Protein AF-X0YDC9-F1 (afdb_monomer_lite)

Foldseek 3Di:
DLAPDAAEDQDQVCLVVQVSHLNYEYEPNCVVCVVVHPHDHPYYAPHHDVVSVVSVVVVVVD

InterPro domains:
  IPR023214 HAD superfamily [G3DSA:3.40.50.1000] (1-61)
  IPR036412 HAD-like superfamily [SSF56784] (3-61)

Sequence (62 aa):
VKEDVIFIGDSPNDVPMFQFFPHSVGVANILEFKGKIAHEPAWITRKAGGFGFSEMVDQLLL

Radius of gyration: 10.84 Å; chains: 1; bounding box: 25×26×24 Å

Secondary structure (DSSP, 8-state):
-GGG-EEEE-SGGGHHHHHH-SEEEE-GGGGGGTTTSSS--SEE-SS-HHHHHHHHHHHHH-

Structure (mmCIF, N/CA/C/O backbone):
data_AF-X0YDC9-F1
#
_entry.id   AF-X0YDC9-F1
#
loop_
_atom_site.group_PDB
_atom_site.id
_atom_site.type_symbol
_atom_site.label_atom_id
_atom_site.label_alt_id
_atom_site.label_comp_id
_atom_site.label_asym_id
_atom_site.label_entity_id
_atom_site.label_seq_id
_atom_site.pdbx_PDB_ins_code
_atom_site.Cartn_x
_atom_site.Cartn_y
_atom_site.Cartn_z
_atom_site.occupancy
_atom_site.B_iso_or_equiv
_atom_site.auth_seq_id
_atom_site.auth_comp_id
_atom_site.auth_asym_id
_atom_site.auth_atom_id
_atom_site.pdbx_PDB_model_num
ATOM 1 N N . VAL A 1 1 ? -9.574 -16.401 -2.256 1.00 81.81 1 VAL A N 1
ATOM 2 C CA . VAL A 1 1 ? -8.315 -16.211 -1.480 1.00 81.81 1 VAL A CA 1
ATOM 3 C C . VAL A 1 1 ? -7.719 -14.857 -1.788 1.00 81.81 1 VAL A C 1
ATOM 5 O O . VAL A 1 1 ? -7.629 -14.057 -0.879 1.00 81.81 1 VAL A O 1
ATOM 8 N N . LYS A 1 2 ? -7.316 -14.568 -3.032 1.00 89.19 2 LYS A N 1
ATOM 9 C CA . LYS A 1 2 ? -6.735 -13.263 -3.396 1.00 89.19 2 LYS A CA 1
ATOM 10 C C . LYS A 1 2 ? -7.703 -12.097 -3.135 1.00 89.19 2 LYS A C 1
ATOM 12 O O . LYS A 1 2 ? -7.275 -11.017 -2.759 1.00 89.19 2 LYS A O 1
ATOM 17 N N . GLU A 1 3 ? -8.991 -12.347 -3.307 1.00 94.88 3 GLU A N 1
ATOM 18 C CA . GLU A 1 3 ? -10.105 -11.424 -3.088 1.00 94.88 3 GLU A CA 1
ATOM 19 C C . GLU A 1 3 ? -10.398 -11.212 -1.596 1.00 94.88 3 GLU A C 1
ATOM 21 O O . GLU A 1 3 ? -10.937 -10.184 -1.214 1.00 94.88 3 GLU A O 1
ATOM 26 N N . ASP A 1 4 ? -9.992 -12.160 -0.750 1.00 95.69 4 ASP A N 1
ATOM 27 C CA . ASP A 1 4 ? -10.241 -12.158 0.696 1.00 95.69 4 ASP A CA 1
ATOM 28 C C . ASP A 1 4 ? -8.999 -11.713 1.490 1.00 95.69 4 ASP A C 1
ATOM 30 O O . ASP A 1 4 ? -8.937 -11.864 2.710 1.00 95.69 4 ASP A O 1
ATOM 34 N N . VAL A 1 5 ? -7.969 -11.218 0.793 1.00 96.94 5 VAL A N 1
ATOM 35 C CA . VAL A 1 5 ? -6.683 -10.817 1.367 1.00 96.94 5 VAL A CA 1
ATOM 36 C C . VAL A 1 5 ? -6.436 -9.345 1.088 1.00 96.94 5 VAL A C 1
ATOM 38 O O . VAL A 1 5 ? -6.511 -8.894 -0.054 1.00 96.94 5 VAL A O 1
ATOM 41 N N . ILE A 1 6 ? -6.059 -8.626 2.143 1.00 97.62 6 ILE A N 1
ATOM 42 C CA . ILE A 1 6 ? -5.497 -7.282 2.048 1.00 97.62 6 ILE A CA 1
ATOM 43 C C . ILE A 1 6 ? -3.984 -7.395 2.183 1.00 97.62 6 ILE A C 1
ATOM 45 O O . ILE A 1 6 ? -3.480 -7.946 3.163 1.00 97.62 6 ILE A O 1
ATOM 49 N N . PHE A 1 7 ? -3.264 -6.882 1.191 1.00 98.31 7 PHE A N 1
ATOM 50 C CA . PHE A 1 7 ? -1.809 -6.796 1.221 1.00 98.31 7 PHE A CA 1
ATOM 51 C C . PHE A 1 7 ? -1.383 -5.363 1.529 1.00 98.31 7 PHE A C 1
ATOM 53 O O . PHE A 1 7 ? -1.905 -4.429 0.925 1.00 98.31 7 PHE A O 1
ATOM 60 N N . ILE A 1 8 ? -0.407 -5.193 2.421 1.00 98.56 8 ILE A N 1
ATOM 61 C CA . ILE A 1 8 ? 0.175 -3.891 2.749 1.00 98.56 8 ILE A CA 1
ATOM 62 C C . ILE A 1 8 ? 1.695 -3.920 2.572 1.00 98.56 8 ILE A C 1
ATOM 64 O O . ILE A 1 8 ? 2.348 -4.859 3.023 1.00 98.56 8 ILE A O 1
ATOM 68 N N . GLY A 1 9 ? 2.240 -2.895 1.917 1.00 98.38 9 GLY A N 1
ATOM 69 C CA . GLY A 1 9 ? 3.670 -2.753 1.635 1.00 98.38 9 GLY A CA 1
ATOM 70 C C . GLY A 1 9 ? 4.130 -1.296 1.649 1.00 98.38 9 GLY A C 1
ATOM 71 O O . GLY A 1 9 ? 3.329 -0.3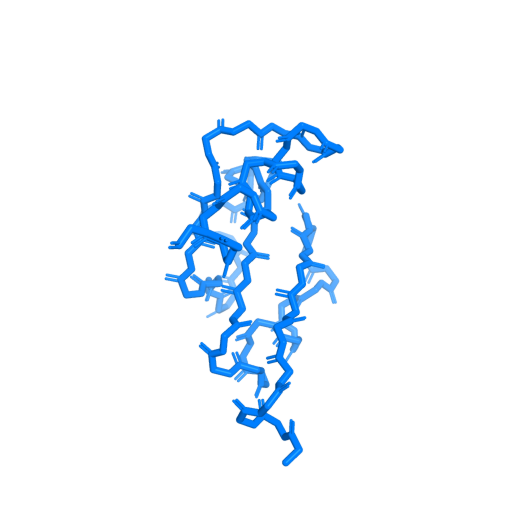73 1.824 1.00 98.38 9 GLY A O 1
ATOM 72 N N . ASP A 1 10 ? 5.425 -1.075 1.472 1.00 98.38 10 ASP A N 1
ATOM 73 C CA . ASP A 1 10 ? 6.062 0.237 1.635 1.00 98.38 10 ASP A CA 1
ATOM 74 C C . ASP A 1 10 ? 7.130 0.550 0.575 1.00 98.38 10 ASP A C 1
ATOM 76 O O . ASP A 1 10 ? 7.545 1.706 0.453 1.00 98.38 10 ASP A O 1
ATOM 80 N N . SER A 1 11 ? 7.554 -0.446 -0.208 1.00 97.81 11 SER A N 1
ATOM 81 C CA . SER A 1 11 ? 8.775 -0.374 -1.013 1.00 97.81 11 SER A CA 1
ATOM 82 C C . SER A 1 11 ? 8.641 -1.035 -2.400 1.00 97.81 11 SER A C 1
ATOM 84 O O . SER A 1 11 ? 7.683 -1.761 -2.675 1.00 97.81 11 SER A O 1
ATOM 86 N N . PRO A 1 12 ? 9.579 -0.793 -3.342 1.00 98.00 12 PRO A N 1
ATOM 87 C CA . PRO A 1 12 ? 9.485 -1.332 -4.704 1.00 98.00 12 PRO A CA 1
ATOM 88 C C . PRO A 1 12 ? 9.461 -2.865 -4.805 1.00 98.00 12 PRO A C 1
ATOM 90 O O . PRO A 1 12 ? 8.910 -3.400 -5.767 1.00 98.00 12 PRO A O 1
ATOM 93 N N . ASN A 1 13 ? 10.025 -3.590 -3.834 1.00 97.88 13 ASN A N 1
ATOM 94 C CA . ASN A 1 13 ? 9.923 -5.056 -3.766 1.00 97.88 13 ASN A CA 1
ATOM 95 C C . ASN A 1 13 ? 8.481 -5.551 -3.609 1.00 97.88 13 ASN A C 1
ATOM 97 O O . ASN A 1 13 ? 8.210 -6.703 -3.939 1.00 97.88 13 ASN A O 1
ATOM 101 N N . ASP A 1 14 ? 7.562 -4.695 -3.167 1.00 98.25 14 ASP A N 1
ATOM 102 C CA . ASP A 1 14 ? 6.160 -5.046 -2.951 1.00 98.25 14 ASP A CA 1
ATOM 103 C C . ASP A 1 14 ? 5.301 -4.882 -4.214 1.00 98.25 14 ASP A C 1
ATOM 105 O O . ASP A 1 14 ? 4.158 -5.332 -4.256 1.00 98.25 14 ASP A O 1
ATOM 109 N N . VAL A 1 15 ? 5.847 -4.303 -5.290 1.00 98.00 15 VAL A N 1
ATOM 110 C CA . VAL A 1 15 ? 5.142 -4.072 -6.566 1.00 98.00 15 VAL A CA 1
ATOM 111 C C . VAL A 1 15 ? 4.488 -5.334 -7.147 1.00 98.00 15 VAL A C 1
ATOM 113 O O . VAL A 1 15 ? 3.340 -5.242 -7.594 1.00 98.00 15 VAL A O 1
ATOM 116 N N . PRO A 1 16 ? 5.127 -6.525 -7.136 1.00 98.25 16 PRO A N 1
ATOM 117 C CA . PRO A 1 16 ? 4.463 -7.748 -7.581 1.00 98.25 16 PRO A CA 1
ATOM 118 C C . PRO A 1 16 ? 3.198 -8.050 -6.773 1.00 98.25 16 PRO A C 1
ATOM 120 O O . PRO A 1 16 ? 2.206 -8.508 -7.335 1.00 98.25 16 PRO A O 1
ATOM 123 N N . MET A 1 17 ? 3.210 -7.743 -5.476 1.00 98.25 17 MET A N 1
ATOM 124 C CA . MET A 1 17 ? 2.084 -7.959 -4.573 1.00 98.25 17 MET A CA 1
ATOM 125 C C . MET A 1 17 ? 1.006 -6.888 -4.760 1.00 98.25 17 MET A C 1
ATOM 127 O O . MET A 1 17 ? -0.173 -7.226 -4.754 1.00 98.25 17 MET A O 1
ATOM 131 N N . PHE A 1 18 ? 1.378 -5.632 -5.029 1.00 97.75 18 PHE A N 1
ATOM 132 C CA . PHE A 1 18 ? 0.423 -4.578 -5.398 1.00 97.75 18 PHE A CA 1
ATOM 133 C C . PHE A 1 18 ? -0.346 -4.904 -6.679 1.00 97.75 18 PHE A C 1
ATOM 135 O O . PHE A 1 18 ? -1.554 -4.693 -6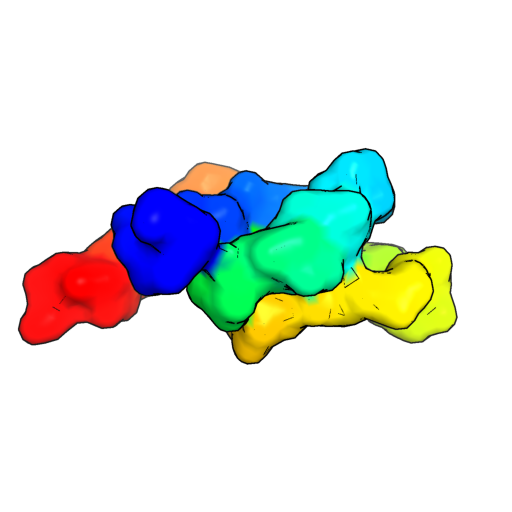.738 1.00 97.75 18 PHE A O 1
ATOM 142 N N . GLN A 1 19 ? 0.337 -5.470 -7.678 1.00 97.62 19 GLN A N 1
ATOM 143 C CA . GLN A 1 19 ? -0.299 -5.963 -8.901 1.00 97.62 19 GLN A CA 1
ATOM 144 C C . GLN A 1 19 ? -1.125 -7.231 -8.643 1.00 97.62 19 GLN A C 1
ATOM 146 O O . GLN A 1 19 ? -2.173 -7.437 -9.261 1.00 97.62 19 GLN A O 1
ATOM 151 N N . PHE A 1 20 ? -0.638 -8.119 -7.772 1.00 97.81 20 PHE A N 1
ATOM 152 C CA . PHE A 1 20 ? -1.301 -9.389 -7.532 1.00 97.81 20 PHE A CA 1
ATOM 153 C C . PHE A 1 20 ? -2.548 -9.236 -6.668 1.00 97.81 20 PHE A C 1
ATOM 155 O O . PHE A 1 20 ? -3.526 -9.874 -7.009 1.00 97.81 20 PHE A O 1
ATOM 162 N N . PHE A 1 21 ? -2.587 -8.437 -5.604 1.00 98.19 21 PHE A N 1
ATOM 163 C CA . PHE A 1 21 ? -3.771 -8.332 -4.740 1.00 98.19 21 PHE A CA 1
ATOM 164 C C . PHE A 1 21 ? -4.666 -7.152 -5.140 1.00 98.19 21 PHE A C 1
ATOM 166 O O . PHE A 1 21 ? -4.171 -6.033 -5.255 1.00 98.19 21 PHE A O 1
ATOM 173 N N . PRO A 1 22 ? -5.987 -7.364 -5.314 1.00 96.62 22 PRO A N 1
ATOM 174 C CA . PRO A 1 22 ? -6.906 -6.283 -5.658 1.00 96.62 22 PRO A CA 1
ATOM 175 C C . PRO A 1 22 ? -7.060 -5.296 -4.495 1.00 96.62 22 PRO A C 1
ATOM 177 O O . PRO A 1 22 ? -7.206 -4.098 -4.715 1.00 96.62 22 PRO A O 1
ATOM 180 N N . HIS A 1 23 ? -6.980 -5.794 -3.259 1.00 97.62 23 HIS A N 1
ATOM 181 C CA . HIS A 1 23 ? -6.960 -4.988 -2.046 1.00 97.62 23 HIS A CA 1
ATOM 182 C C . HIS A 1 23 ? -5.515 -4.775 -1.591 1.00 97.62 23 HIS A C 1
ATOM 184 O O . HIS A 1 23 ? -5.056 -5.339 -0.599 1.00 97.62 23 HIS A O 1
ATOM 190 N N . SER A 1 24 ? -4.768 -3.996 -2.369 1.00 98.31 24 SER A N 1
ATOM 191 C CA . SER A 1 24 ? -3.391 -3.631 -2.050 1.00 98.31 24 SER A CA 1
ATOM 192 C C . SER A 1 24 ? -3.299 -2.221 -1.470 1.00 98.31 24 SER A C 1
ATOM 194 O O . SER A 1 24 ? -3.928 -1.282 -1.957 1.00 98.31 24 SER A O 1
ATOM 196 N N . VAL A 1 25 ? -2.493 -2.071 -0.422 1.00 98.56 25 VAL A N 1
ATOM 197 C CA . VAL A 1 25 ? -2.304 -0.821 0.311 1.00 98.56 25 VAL A CA 1
ATOM 198 C C . VAL A 1 25 ? -0.817 -0.495 0.395 1.00 98.56 25 VAL A C 1
ATOM 200 O O . VAL A 1 25 ? 0.001 -1.333 0.762 1.00 98.56 25 VAL A O 1
ATOM 203 N N . GLY A 1 26 ? -0.451 0.733 0.056 1.00 98.50 26 GLY A N 1
ATOM 204 C CA . GLY A 1 26 ? 0.875 1.275 0.316 1.00 98.50 26 GLY A CA 1
ATOM 205 C C . GLY A 1 26 ? 0.849 2.176 1.537 1.00 98.50 26 GLY A C 1
ATOM 206 O O . GLY A 1 26 ? -0.031 3.028 1.644 1.00 98.50 26 GLY A O 1
ATOM 207 N N . VAL A 1 27 ? 1.822 2.060 2.434 1.00 98.75 27 VAL A N 1
ATOM 208 C CA . VAL A 1 27 ? 2.051 3.138 3.408 1.00 98.75 27 VAL A CA 1
ATOM 209 C C . VAL A 1 27 ? 2.758 4.318 2.744 1.00 98.75 27 VAL A C 1
ATOM 211 O O . VAL A 1 27 ? 3.372 4.157 1.689 1.00 98.75 27 VAL A O 1
ATOM 214 N N . ALA A 1 28 ? 2.704 5.511 3.345 1.00 98.56 28 ALA A N 1
ATOM 215 C CA . ALA A 1 28 ? 3.168 6.749 2.704 1.00 98.56 28 ALA A CA 1
ATOM 216 C C . ALA A 1 28 ? 4.626 6.715 2.199 1.00 98.56 28 ALA A C 1
ATOM 218 O O . ALA A 1 28 ? 4.963 7.472 1.292 1.00 98.56 28 ALA A O 1
ATOM 219 N N . ASN A 1 29 ? 5.472 5.821 2.728 1.00 98.12 29 ASN A N 1
ATOM 220 C CA . ASN A 1 29 ? 6.829 5.556 2.231 1.00 98.12 29 ASN A CA 1
ATOM 221 C C . ASN A 1 29 ? 6.869 5.267 0.724 1.00 98.12 29 ASN A C 1
ATOM 223 O O . ASN A 1 29 ? 7.784 5.720 0.039 1.00 98.12 29 ASN A O 1
ATOM 227 N N . ILE A 1 30 ? 5.852 4.584 0.183 1.00 97.88 30 ILE A N 1
ATOM 228 C CA . ILE A 1 30 ? 5.838 4.204 -1.234 1.00 97.88 30 ILE A CA 1
ATOM 229 C C . ILE A 1 30 ? 5.831 5.428 -2.164 1.00 97.88 30 ILE A C 1
ATOM 231 O O . ILE A 1 30 ? 6.249 5.341 -3.320 1.00 97.88 30 ILE A O 1
ATOM 235 N N . LEU A 1 31 ? 5.400 6.595 -1.664 1.00 97.75 31 LEU A N 1
ATOM 236 C CA . LEU A 1 31 ? 5.360 7.841 -2.428 1.00 97.75 31 LEU A CA 1
ATOM 237 C C . LEU A 1 31 ? 6.754 8.337 -2.833 1.00 97.75 31 LEU A C 1
ATOM 239 O O . LEU A 1 31 ? 6.864 9.031 -3.844 1.00 97.75 31 LEU A O 1
ATOM 243 N N . GLU A 1 32 ? 7.819 7.940 -2.129 1.00 97.69 32 GLU A N 1
ATOM 244 C CA . GLU A 1 32 ? 9.207 8.218 -2.537 1.00 97.69 32 GLU A CA 1
ATOM 245 C C . GLU A 1 32 ? 9.549 7.597 -3.908 1.00 97.69 32 GLU A C 1
ATOM 247 O O . GLU A 1 32 ? 10.431 8.074 -4.639 1.00 97.69 32 GLU A O 1
ATOM 252 N N . PHE A 1 33 ? 8.795 6.563 -4.292 1.00 96.62 33 PHE A N 1
ATOM 253 C CA . PHE A 1 33 ? 8.939 5.813 -5.535 1.00 96.62 33 PHE A CA 1
ATOM 254 C C . PHE A 1 33 ? 7.807 6.078 -6.534 1.00 96.62 33 PHE A C 1
ATOM 256 O O . PHE A 1 33 ? 7.726 5.402 -7.563 1.00 96.62 33 PHE A O 1
ATOM 263 N N . LYS A 1 34 ? 6.946 7.071 -6.277 1.00 93.00 34 LYS A N 1
ATOM 264 C CA . LYS A 1 34 ? 5.843 7.426 -7.176 1.00 93.00 34 LYS A CA 1
ATOM 265 C C . LYS A 1 34 ? 6.360 7.730 -8.585 1.00 93.00 34 LYS A C 1
ATOM 267 O O . LYS A 1 34 ? 7.323 8.478 -8.759 1.00 93.00 34 LYS A O 1
ATOM 272 N N . GLY A 1 35 ? 5.734 7.123 -9.594 1.00 92.75 35 GLY A N 1
ATOM 273 C CA . GLY A 1 35 ? 6.167 7.222 -10.994 1.00 92.75 35 GLY A CA 1
ATOM 274 C C . GLY A 1 35 ? 7.472 6.484 -11.335 1.00 92.75 35 GLY A C 1
ATOM 275 O O . GLY A 1 35 ? 7.927 6.569 -12.472 1.00 92.75 35 GLY A O 1
ATOM 276 N N . LYS A 1 36 ? 8.080 5.763 -10.382 1.00 95.94 36 LYS A N 1
ATOM 277 C CA . LYS A 1 36 ? 9.279 4.923 -10.582 1.00 95.94 36 LYS A CA 1
ATOM 278 C C . LYS A 1 36 ? 8.993 3.426 -10.422 1.00 95.94 36 LYS A C 1
ATOM 280 O O . LYS A 1 36 ? 9.894 2.614 -10.611 1.00 95.94 36 LYS A O 1
ATOM 285 N N . ILE A 1 37 ? 7.760 3.065 -10.072 1.00 96.25 37 ILE A N 1
ATOM 286 C CA . ILE A 1 37 ? 7.288 1.685 -9.938 1.00 96.25 37 ILE A CA 1
ATOM 287 C C . ILE A 1 37 ? 6.267 1.363 -11.029 1.00 96.25 37 ILE A C 1
ATOM 289 O O . ILE A 1 37 ? 5.524 2.236 -11.468 1.00 96.25 37 ILE A O 1
ATOM 293 N N . ALA A 1 38 ? 6.246 0.105 -11.474 1.00 96.44 38 ALA A N 1
ATOM 294 C CA . ALA A 1 38 ? 5.405 -0.329 -12.591 1.00 96.44 38 ALA A CA 1
ATOM 295 C C . ALA A 1 38 ? 3.910 -0.420 -12.235 1.00 96.44 38 ALA A C 1
ATOM 297 O O . ALA A 1 38 ? 3.064 -0.235 -13.105 1.00 96.44 38 ALA A O 1
ATOM 298 N N . HIS A 1 39 ? 3.591 -0.692 -10.967 1.00 97.62 39 HIS A N 1
ATOM 299 C CA . HIS A 1 39 ? 2.223 -0.745 -10.458 1.00 97.62 39 HIS A CA 1
ATOM 300 C C . HIS A 1 39 ? 2.148 -0.053 -9.101 1.00 97.62 39 HIS A C 1
ATOM 302 O O . HIS A 1 39 ? 2.997 -0.282 -8.239 1.00 97.62 39 HIS A O 1
ATOM 308 N N . GLU A 1 40 ? 1.127 0.783 -8.929 1.00 97.44 40 GLU A N 1
ATOM 309 C CA . GLU A 1 40 ? 0.798 1.413 -7.652 1.00 97.44 40 GLU A CA 1
ATOM 310 C C . GLU A 1 40 ? -0.208 0.538 -6.878 1.00 97.44 40 GLU A C 1
ATOM 312 O O . GLU A 1 40 ? -0.991 -0.186 -7.502 1.00 97.44 40 GLU A O 1
ATOM 317 N N . PRO A 1 41 ? -0.195 0.573 -5.533 1.00 97.81 41 PRO A N 1
ATOM 318 C CA . PRO A 1 41 ? -1.233 -0.068 -4.730 1.00 97.81 41 PRO A CA 1
ATOM 319 C C . PRO A 1 41 ? -2.598 0.591 -4.970 1.00 97.81 41 PRO A C 1
ATOM 321 O O . PRO A 1 41 ? -2.681 1.760 -5.349 1.00 97.81 41 PRO A O 1
ATOM 324 N N . ALA A 1 42 ? -3.679 -0.141 -4.694 1.00 97.81 42 ALA A N 1
ATOM 325 C CA . ALA A 1 42 ? -5.045 0.362 -4.852 1.00 97.81 42 ALA A CA 1
ATOM 326 C C . ALA A 1 42 ? -5.353 1.563 -3.939 1.00 97.81 42 ALA A C 1
ATOM 328 O O . ALA A 1 42 ? -6.161 2.425 -4.288 1.00 97.81 42 ALA A O 1
ATOM 329 N N . TRP A 1 43 ? -4.699 1.638 -2.780 1.00 98.31 43 TRP A N 1
ATOM 330 C CA . TRP A 1 43 ? -4.792 2.770 -1.865 1.00 98.31 43 TRP A CA 1
ATOM 331 C C . TRP A 1 43 ? -3.435 3.077 -1.228 1.00 98.31 43 TRP A C 1
ATOM 333 O O . TRP A 1 43 ? -2.645 2.174 -0.968 1.00 98.31 43 TRP A O 1
ATOM 343 N N . ILE A 1 44 ? -3.159 4.356 -0.963 1.00 98.44 44 ILE A N 1
ATOM 344 C CA . ILE A 1 44 ? -1.975 4.796 -0.222 1.00 98.44 44 ILE A CA 1
ATOM 345 C C . ILE A 1 44 ? -2.427 5.523 1.045 1.00 98.44 44 ILE A C 1
ATOM 347 O O . ILE A 1 44 ? -3.182 6.498 0.967 1.00 98.44 44 ILE A O 1
ATOM 351 N N . THR A 1 45 ? -1.959 5.063 2.204 1.00 98.62 45 THR A N 1
ATOM 352 C CA . THR A 1 45 ? -2.256 5.689 3.497 1.00 98.62 45 THR A CA 1
ATOM 353 C C . THR A 1 45 ? -1.537 7.027 3.624 1.00 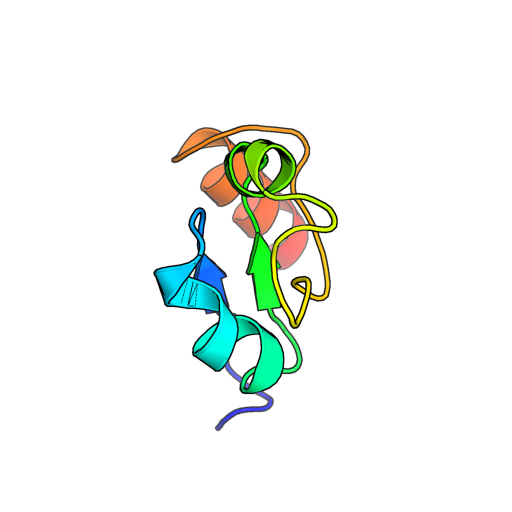98.62 45 THR A C 1
ATOM 355 O O . THR A 1 45 ? -0.480 7.252 3.030 1.00 98.62 45 THR A O 1
ATOM 358 N N . ARG A 1 46 ? -2.074 7.937 4.438 1.00 98.44 46 ARG A N 1
ATOM 359 C CA . ARG A 1 46 ? -1.463 9.260 4.651 1.00 98.44 46 ARG A CA 1
ATOM 360 C C . ARG A 1 46 ? -0.201 9.176 5.501 1.00 98.44 46 ARG A C 1
ATOM 362 O O . ARG A 1 46 ? 0.682 10.020 5.364 1.00 98.44 46 ARG A O 1
ATOM 369 N N . LYS A 1 47 ? -0.127 8.195 6.403 1.00 98.56 47 LYS A N 1
ATOM 370 C CA . LYS A 1 47 ? 1.006 8.002 7.317 1.00 98.56 47 LYS A CA 1
ATOM 371 C C . LYS A 1 47 ? 1.985 6.937 6.817 1.00 98.56 47 LYS A C 1
ATOM 373 O O . LYS A 1 47 ? 1.623 6.046 6.055 1.00 98.56 47 LYS A O 1
ATOM 378 N N . ALA A 1 48 ? 3.233 7.049 7.267 1.00 98.38 48 ALA A N 1
ATOM 379 C CA . ALA A 1 48 ? 4.331 6.137 6.954 1.00 98.38 48 ALA A CA 1
ATOM 380 C C . ALA A 1 48 ? 4.435 4.980 7.967 1.00 98.38 48 ALA A C 1
ATOM 382 O O . ALA A 1 48 ? 3.986 5.098 9.113 1.00 98.38 48 ALA A O 1
ATOM 383 N N . GLY A 1 49 ? 5.070 3.881 7.552 1.00 97.38 49 GLY A N 1
ATOM 384 C CA . GLY A 1 49 ? 5.397 2.723 8.385 1.00 97.38 49 GLY A CA 1
ATOM 385 C C . GLY A 1 49 ? 4.211 2.191 9.193 1.00 97.38 49 GLY A C 1
ATOM 386 O O . GLY A 1 49 ? 3.078 2.132 8.715 1.00 97.38 49 GLY A O 1
ATOM 387 N N . GLY A 1 50 ? 4.458 1.845 10.459 1.00 97.94 50 GLY A N 1
ATOM 388 C CA . GLY A 1 50 ? 3.431 1.289 11.349 1.00 97.94 50 GLY A CA 1
ATOM 389 C C . GLY A 1 50 ? 2.221 2.205 11.581 1.00 97.94 50 GLY A C 1
ATOM 390 O O . GLY A 1 50 ? 1.121 1.717 11.825 1.00 97.94 50 GLY A O 1
ATOM 391 N N . PHE A 1 51 ? 2.376 3.526 11.445 1.00 98.56 51 PHE A N 1
ATOM 392 C CA . PHE A 1 51 ? 1.238 4.441 11.535 1.00 98.56 51 PHE A CA 1
ATOM 393 C C . PHE A 1 51 ? 0.322 4.360 10.311 1.00 98.56 51 PHE A C 1
ATOM 395 O O . PHE A 1 51 ? -0.887 4.523 10.460 1.00 98.56 51 PHE A O 1
ATOM 402 N N . GLY A 1 52 ? 0.882 4.106 9.126 1.00 98.50 52 GLY A N 1
ATOM 403 C CA . GLY A 1 52 ? 0.102 3.818 7.923 1.00 98.50 52 GLY A CA 1
ATOM 404 C C . GLY A 1 52 ? -0.654 2.499 8.052 1.00 98.50 52 GLY A C 1
ATOM 405 O O . GLY A 1 52 ? -1.844 2.438 7.765 1.00 98.50 52 GLY A O 1
ATOM 406 N N . PHE A 1 53 ? -0.012 1.469 8.611 1.00 98.38 53 PHE A N 1
ATOM 407 C CA . PHE A 1 53 ? -0.699 0.219 8.945 1.00 98.38 53 PHE A CA 1
ATOM 408 C C . PHE A 1 53 ? -1.887 0.444 9.893 1.00 98.38 53 PHE A C 1
ATOM 410 O O . PHE A 1 53 ? -2.986 -0.023 9.610 1.00 98.38 53 PHE A O 1
ATOM 417 N N . SER A 1 54 ? -1.697 1.202 10.979 1.00 98.44 54 SER A N 1
ATOM 418 C CA . SER A 1 54 ? -2.792 1.537 11.902 1.00 98.44 54 SER A CA 1
ATOM 419 C C . SER A 1 54 ? -3.937 2.267 11.196 1.00 98.44 54 SER A C 1
ATOM 421 O O . SER A 1 54 ? -5.088 1.912 11.402 1.00 98.44 54 SER A O 1
ATOM 423 N N . GLU A 1 55 ? -3.631 3.241 10.331 1.00 98.44 55 GLU A N 1
ATOM 424 C CA . GLU A 1 55 ? -4.637 3.960 9.533 1.00 98.44 55 GLU A CA 1
ATOM 425 C C . GLU A 1 55 ? -5.439 3.012 8.629 1.00 98.44 55 GLU A C 1
ATOM 427 O O . GLU A 1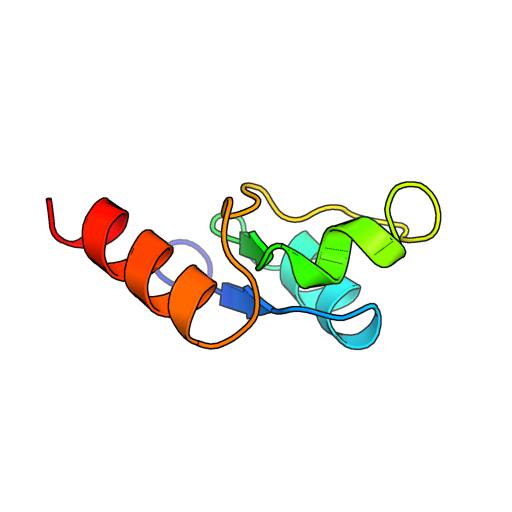 55 ? -6.652 3.161 8.498 1.00 98.44 55 GLU A O 1
ATOM 432 N N . MET A 1 56 ? -4.782 2.016 8.030 1.00 97.94 56 MET A N 1
ATOM 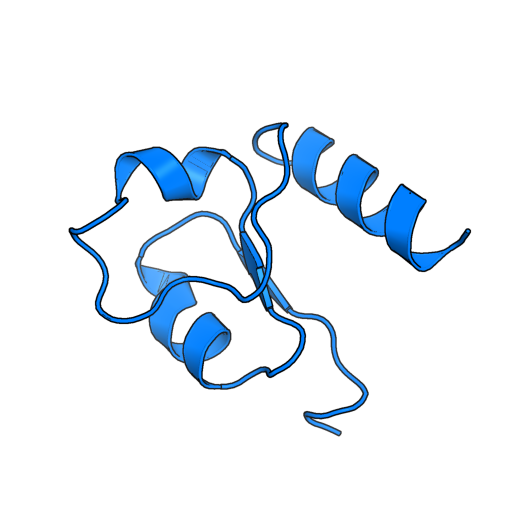433 C CA . MET A 1 56 ? -5.458 0.994 7.235 1.00 97.94 56 MET A CA 1
ATOM 434 C C . MET A 1 56 ? -6.371 0.111 8.091 1.00 97.94 56 MET A C 1
ATOM 436 O O . MET A 1 56 ? -7.506 -0.144 7.693 1.00 97.94 56 MET A O 1
ATOM 440 N N . VAL A 1 57 ? -5.902 -0.343 9.257 1.00 97.94 57 VAL A N 1
ATOM 441 C CA . VAL A 1 57 ? -6.710 -1.155 10.182 1.00 97.94 57 VAL A CA 1
ATOM 442 C C . VAL A 1 57 ? -7.941 -0.382 10.652 1.00 97.94 57 VAL A C 1
ATOM 444 O O . VAL A 1 57 ? -9.032 -0.948 10.663 1.00 97.94 57 VAL A O 1
ATOM 447 N N . ASP A 1 58 ? -7.788 0.909 10.956 1.00 97.56 58 ASP A N 1
ATOM 448 C CA . ASP A 1 58 ? -8.908 1.774 11.330 1.00 97.56 58 ASP A CA 1
ATOM 449 C C . ASP A 1 58 ? -9.954 1.839 10.207 1.00 97.56 58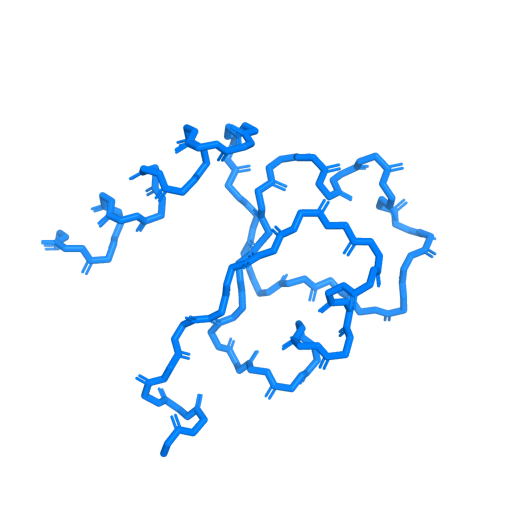 ASP A C 1
ATOM 451 O O . ASP A 1 58 ? -11.140 1.753 10.484 1.00 97.56 58 ASP A O 1
ATOM 455 N N . GLN A 1 59 ? -9.552 1.943 8.934 1.00 95.25 59 GLN A N 1
ATOM 456 C CA . GLN A 1 59 ? -10.504 1.933 7.811 1.00 95.25 59 GLN A CA 1
ATOM 457 C C . GLN A 1 59 ? -11.170 0.572 7.579 1.00 95.25 59 GLN A C 1
ATOM 459 O O . GLN A 1 59 ? -12.290 0.526 7.085 1.00 95.25 59 GLN A O 1
ATOM 464 N N . LEU A 1 60 ? -10.482 -0.526 7.890 1.00 95.00 60 LEU A N 1
ATOM 465 C CA . LEU A 1 60 ? -10.988 -1.877 7.653 1.00 95.00 60 LEU A CA 1
ATOM 466 C C . LEU A 1 60 ? -12.021 -2.322 8.694 1.00 95.00 60 LEU A C 1
ATOM 468 O O . LEU A 1 60 ? -12.921 -3.092 8.370 1.00 95.00 60 LEU A O 1
ATOM 472 N N . LEU A 1 61 ? -11.837 -1.912 9.949 1.00 94.44 61 LEU A N 1
ATOM 473 C CA . LEU A 1 61 ? -12.656 -2.357 11.081 1.00 94.44 61 LEU A CA 1
ATOM 474 C C . LEU A 1 61 ? -13.824 -1.413 11.410 1.00 94.44 61 LEU A C 1
ATOM 476 O O . LEU A 1 61 ? -14.588 -1.716 12.329 1.00 94.44 61 LEU A O 1
ATOM 480 N N . LEU A 1 62 ? -13.938 -0.286 10.700 1.00 79.81 62 LEU A N 1
ATOM 481 C CA . LEU A 1 62 ? -15.090 0.621 10.749 1.00 79.81 62 LEU A CA 1
ATOM 482 C C . LEU A 1 62 ? -16.250 0.087 9.901 1.00 79.81 62 LEU A C 1
ATOM 484 O O . LEU A 1 62 ? -17.397 0.180 10.394 1.00 79.81 62 LEU A O 1
#

pLDDT: mean 96.84, std 3.37, range [79.81, 98.75]

Organism: NCBI:txid412755